Protein AF-A0A2V9IT90-F1 (afdb_monomer_lite)

Secondary structure (DSSP, 8-state):
---HHHHHHHHTTHHHHHHHHH--GGGGGGGTSTTHHHHHHHHHHHHHHHHTT--SEEHHHHHHHHHHHGGGTS-S---HHHHHHHHHHHHHTT-BPPPEEP-----SSSGGG--PEEE-B-HHHHHHHHHHHT-

Sequence (135 aa):
MISLSDAMSTDSFAGLHALVAVINSEKFRFLTAERYRAYAAILWKLLEHRRAHEIEVYYDDLMIEALHTVPAVEPGPYSPDAFRGDVKQLVDWGNLAPPRLEPRRIETLADRTLQKFLYRLDDETVAILEFLEGR

pLDDT: mean 85.77, std 16.17, range [44.53, 98.31]

Structure (mmCIF, N/CA/C/O backbone):
data_AF-A0A2V9IT90-F1
#
_entry.id   AF-A0A2V9IT90-F1
#
loop_
_atom_site.group_PDB
_atom_site.id
_atom_site.type_symbol
_atom_site.label_atom_id
_atom_site.label_alt_id
_atom_site.label_comp_id
_atom_site.label_asym_id
_atom_site.label_entity_id
_atom_site.label_seq_id
_atom_site.pdbx_PDB_ins_code
_atom_site.Cartn_x
_atom_site.Cartn_y
_atom_site.Cartn_z
_atom_site.occupancy
_atom_site.B_iso_or_equiv
_atom_site.auth_seq_id
_atom_site.auth_comp_id
_atom_site.auth_asym_id
_atom_site.auth_atom_id
_atom_site.pdbx_PDB_model_num
ATOM 1 N N . MET A 1 1 ? -35.375 30.826 26.634 1.00 44.53 1 MET A N 1
ATOM 2 C CA . MET A 1 1 ? -34.748 30.267 27.849 1.00 44.53 1 MET A CA 1
ATOM 3 C C . MET A 1 1 ? -34.217 28.899 27.445 1.00 44.53 1 MET A C 1
ATOM 5 O O . MET A 1 1 ? -35.011 27.982 27.309 1.00 44.53 1 MET A O 1
ATOM 9 N N . ILE A 1 2 ? -32.938 28.811 27.066 1.00 51.53 2 ILE A N 1
ATOM 10 C CA . ILE A 1 2 ? -32.310 27.543 26.658 1.00 51.53 2 ILE A CA 1
ATOM 11 C C . ILE A 1 2 ? -32.032 26.773 27.949 1.00 51.53 2 ILE A C 1
ATOM 13 O O . ILE A 1 2 ? -31.392 27.309 28.854 1.00 51.53 2 ILE A O 1
ATOM 17 N N . SER A 1 3 ? -32.601 25.575 28.070 1.00 55.34 3 SER A N 1
ATOM 18 C CA . SER A 1 3 ? -32.413 24.711 29.235 1.00 55.34 3 SER A CA 1
ATOM 19 C C . SER A 1 3 ? -30.938 24.317 29.335 1.00 55.34 3 SER A C 1
ATOM 21 O O . SER A 1 3 ? -30.347 23.896 28.345 1.00 55.34 3 SER A O 1
ATOM 23 N N . LEU A 1 4 ? -30.337 24.413 30.524 1.00 51.94 4 LEU A N 1
ATOM 24 C CA . LEU A 1 4 ? -28.953 23.979 30.779 1.00 51.94 4 LEU A CA 1
ATOM 25 C C . LEU A 1 4 ? -28.720 22.494 30.426 1.00 51.94 4 LEU A C 1
ATOM 27 O O . LEU A 1 4 ? -27.591 22.108 30.145 1.00 51.94 4 LEU A O 1
ATOM 31 N N . SER A 1 5 ? -29.782 21.680 30.359 1.00 53.22 5 SER A N 1
ATOM 32 C CA . SER A 1 5 ? -29.717 20.287 29.895 1.00 53.22 5 SER A CA 1
ATOM 33 C C . SER A 1 5 ? -29.478 20.142 28.386 1.00 53.22 5 SER A C 1
ATOM 35 O O . SER A 1 5 ? -28.915 19.139 27.967 1.00 53.22 5 SER A O 1
ATOM 37 N N . ASP A 1 6 ? -29.882 21.133 27.584 1.00 49.03 6 ASP A N 1
ATOM 38 C CA . ASP A 1 6 ? -29.696 21.161 26.123 1.00 49.03 6 ASP A CA 1
ATOM 39 C C . ASP A 1 6 ? -28.308 21.683 25.722 1.00 49.03 6 ASP A C 1
ATOM 41 O O . ASP A 1 6 ? -27.852 21.454 24.610 1.00 49.03 6 ASP A O 1
ATOM 45 N N . ALA A 1 7 ? -27.615 22.382 26.626 1.00 51.06 7 ALA A N 1
ATOM 46 C CA . ALA A 1 7 ? -26.233 22.81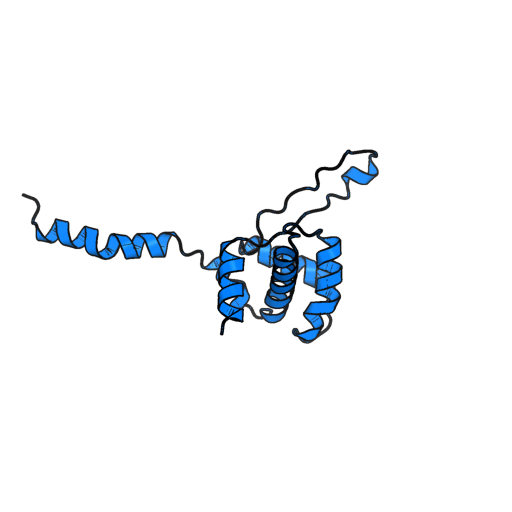6 26.420 1.00 51.06 7 ALA A CA 1
ATOM 47 C C . ALA A 1 7 ? -25.210 21.730 26.813 1.00 51.06 7 ALA A C 1
ATOM 49 O O . ALA A 1 7 ? -24.115 21.695 26.262 1.00 51.06 7 ALA A O 1
ATOM 50 N N . MET A 1 8 ? -25.564 20.827 27.739 1.00 49.56 8 MET A N 1
ATOM 51 C CA . MET A 1 8 ? -24.696 19.722 28.179 1.00 49.56 8 MET A CA 1
ATOM 52 C C . MET A 1 8 ? -24.748 18.482 27.272 1.00 49.56 8 MET A C 1
ATOM 54 O O . MET A 1 8 ? -23.851 17.644 27.331 1.00 49.56 8 MET A O 1
ATOM 58 N N . SER A 1 9 ? -25.776 18.347 26.434 1.00 53.03 9 SER A N 1
ATOM 59 C CA . SER A 1 9 ? -25.937 17.221 25.503 1.00 53.03 9 SER A CA 1
ATOM 60 C C . SER A 1 9 ? -25.114 17.389 24.220 1.00 53.03 9 SER A C 1
ATOM 62 O O . SER A 1 9 ? -24.617 16.403 23.679 1.00 53.03 9 SER A O 1
ATOM 64 N N . THR A 1 10 ? -24.913 18.626 23.761 1.00 54.25 10 THR A N 1
ATOM 65 C CA . THR A 1 10 ? -24.201 18.932 22.508 1.00 54.25 10 THR A CA 1
ATOM 66 C C . THR A 1 10 ? -22.683 18.757 22.623 1.00 54.25 10 THR A C 1
ATOM 68 O O . THR A 1 10 ? -22.033 18.400 21.645 1.00 54.25 10 THR A O 1
ATOM 71 N N . ASP A 1 11 ? -22.119 18.951 23.819 1.00 62.09 11 ASP A N 1
ATOM 72 C CA . ASP A 1 11 ? -20.677 18.814 24.081 1.00 62.09 11 ASP A CA 1
ATOM 73 C C . ASP A 1 11 ? -20.270 17.350 24.357 1.00 62.09 11 ASP A C 1
ATOM 75 O O . ASP A 1 11 ? -19.166 16.913 24.034 1.00 62.09 11 ASP A O 1
ATOM 79 N N . SER A 1 12 ? -21.204 16.534 24.866 1.00 71.38 12 SER A N 1
ATOM 80 C CA . SER A 1 12 ? -20.944 15.146 25.286 1.00 71.38 12 SER A CA 1
ATOM 81 C C . SER A 1 12 ? -20.515 14.206 24.150 1.00 71.38 12 SER A C 1
ATOM 83 O O . SER A 1 12 ? -19.949 13.148 24.424 1.00 71.38 12 SER A O 1
ATOM 85 N N . PHE A 1 13 ? -20.777 14.563 22.890 1.00 84.56 13 PHE A N 1
ATOM 86 C CA . PHE A 1 13 ? -20.414 13.756 21.720 1.00 84.56 13 PHE A CA 1
ATOM 87 C C . PHE A 1 13 ? -19.526 14.494 20.719 1.00 84.56 13 PHE A C 1
ATOM 89 O O . PHE A 1 13 ? -19.180 13.917 19.689 1.00 84.56 13 PHE A O 1
ATOM 96 N N . ALA A 1 14 ? -19.104 15.729 21.007 1.00 86.12 14 ALA A N 1
ATOM 97 C CA . ALA A 1 14 ? -18.254 16.497 20.098 1.00 86.12 14 ALA A CA 1
ATOM 98 C C . ALA A 1 14 ? -16.954 15.739 19.763 1.00 86.12 14 ALA A C 1
ATOM 100 O O . ALA A 1 14 ? -16.584 15.625 18.595 1.00 86.12 14 ALA A O 1
ATOM 101 N N . GLY A 1 15 ? -16.322 15.121 20.769 1.00 88.56 15 GLY A N 1
ATOM 102 C CA . GLY A 1 15 ? -15.137 14.278 20.576 1.00 88.56 15 GLY A CA 1
ATOM 103 C C . GLY A 1 15 ? -15.404 13.010 19.755 1.00 88.56 15 GLY A C 1
ATOM 104 O O . GLY A 1 15 ? -14.581 12.635 18.923 1.00 88.56 15 GLY A O 1
ATOM 105 N N . LEU A 1 16 ? -16.571 12.378 19.925 1.00 89.69 16 LEU A N 1
ATOM 106 C CA . LEU A 1 16 ? -16.969 11.212 19.130 1.00 89.69 16 LEU A CA 1
ATOM 107 C C . LEU A 1 16 ? -17.210 11.596 17.666 1.00 89.69 16 LEU A C 1
ATOM 109 O O . LEU A 1 16 ? -16.735 10.908 16.769 1.00 89.69 16 LEU A O 1
ATOM 113 N N . HIS A 1 17 ? -17.914 12.700 17.413 1.00 91.69 17 HIS A N 1
ATOM 114 C CA . HIS A 1 17 ? -18.141 13.194 16.058 1.00 91.69 17 HIS A CA 1
ATOM 115 C C . HIS A 1 17 ? -16.835 13.593 15.373 1.00 91.69 17 HIS A C 1
ATOM 117 O O . HIS A 1 17 ? -16.646 13.255 14.207 1.00 91.69 17 HIS A O 1
ATOM 123 N N . ALA A 1 18 ? -15.920 14.245 16.098 1.00 90.62 18 ALA A N 1
ATOM 124 C CA . ALA A 1 18 ? -14.593 14.567 15.588 1.00 90.62 18 ALA A CA 1
ATOM 125 C C . ALA A 1 18 ? -13.809 13.299 15.219 1.00 90.62 18 ALA A C 1
ATOM 127 O O . ALA A 1 18 ? -13.245 13.235 14.132 1.00 90.62 18 ALA A O 1
ATOM 128 N N . LEU A 1 19 ? -13.835 12.270 16.075 1.00 90.38 19 LEU A N 1
ATOM 129 C CA . LEU A 1 19 ? -13.214 10.978 15.785 1.00 90.38 19 LEU A CA 1
ATOM 130 C C . LEU A 1 19 ? -13.823 10.327 14.536 1.00 90.38 19 LEU A C 1
ATOM 132 O O . LEU A 1 19 ? -13.098 9.960 13.619 1.00 90.38 19 LEU A O 1
ATOM 136 N N . VAL A 1 20 ? -15.150 10.201 14.476 1.00 92.06 20 VAL A N 1
ATOM 137 C CA . VAL A 1 20 ? -15.837 9.574 13.336 1.00 92.06 20 VAL A CA 1
ATOM 138 C C . VAL A 1 20 ? -15.563 10.331 12.035 1.00 92.0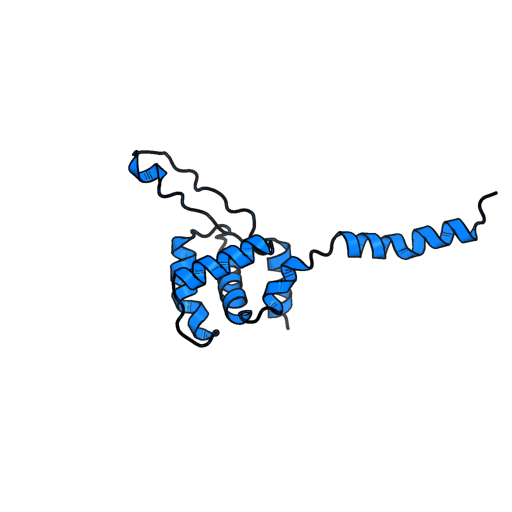6 20 VAL A C 1
ATOM 140 O O . VAL A 1 20 ? -15.388 9.699 10.999 1.00 92.06 20 VAL A O 1
ATOM 143 N N . ALA A 1 21 ? -15.470 11.662 12.082 1.00 90.06 21 ALA A N 1
ATOM 144 C CA . ALA A 1 21 ? -15.198 12.488 10.909 1.00 90.06 21 ALA A CA 1
ATOM 145 C C . ALA A 1 21 ? -13.787 12.294 10.324 1.00 90.06 21 ALA A C 1
ATOM 147 O O . ALA A 1 21 ? -13.602 12.543 9.134 1.00 90.06 21 ALA A O 1
ATOM 148 N N . VAL A 1 22 ? -12.806 11.863 11.128 1.00 89.50 22 VAL A N 1
ATOM 149 C CA . VAL A 1 22 ? -11.423 11.640 10.664 1.00 89.50 22 VAL A CA 1
ATOM 150 C C . VAL A 1 22 ? -11.117 10.181 10.321 1.00 89.50 22 VAL A C 1
ATOM 152 O O . VAL A 1 22 ? -10.079 9.910 9.725 1.00 89.50 22 VAL A O 1
ATOM 155 N N . ILE A 1 23 ? -11.989 9.226 10.668 1.00 89.31 23 ILE A N 1
ATOM 156 C CA . ILE A 1 23 ? -11.769 7.814 10.327 1.00 89.31 23 ILE A CA 1
ATOM 157 C C . ILE A 1 23 ? -11.915 7.625 8.817 1.00 89.31 23 ILE A C 1
ATOM 159 O O . ILE A 1 23 ? -13.017 7.646 8.268 1.00 89.31 23 ILE A O 1
ATOM 163 N N . ASN A 1 24 ? -10.798 7.340 8.153 1.00 89.81 24 ASN A N 1
ATOM 164 C CA . ASN A 1 24 ? -10.801 6.866 6.780 1.00 89.81 24 ASN A CA 1
ATOM 165 C C . ASN A 1 24 ? -10.828 5.330 6.753 1.00 89.81 24 ASN A C 1
ATOM 167 O O . ASN A 1 24 ? -9.789 4.670 6.778 1.00 89.81 24 ASN A O 1
ATOM 171 N N . SER A 1 25 ? -12.031 4.751 6.699 1.00 91.56 25 SER A N 1
ATOM 172 C CA . SER A 1 25 ? -12.214 3.293 6.678 1.00 91.56 25 SER A CA 1
ATOM 173 C C . SER A 1 25 ? -11.592 2.614 5.455 1.00 91.56 25 SER A C 1
ATOM 175 O O . SER A 1 25 ? -11.257 1.433 5.526 1.00 91.56 25 SER A O 1
ATOM 177 N N . GLU A 1 26 ? -11.423 3.336 4.342 1.00 94.06 26 GLU A N 1
ATOM 178 C CA . GLU A 1 26 ? -10.836 2.783 3.117 1.00 94.06 26 GLU A CA 1
ATOM 179 C C . GLU A 1 26 ? -9.398 2.319 3.349 1.00 94.06 26 GLU A C 1
ATOM 181 O O . GLU A 1 26 ? -9.035 1.228 2.914 1.00 94.06 26 GLU A O 1
ATOM 186 N N . LYS A 1 27 ? -8.620 3.059 4.150 1.00 92.81 27 LYS A N 1
ATOM 187 C CA . LYS A 1 27 ? -7.224 2.719 4.463 1.00 92.81 27 LYS A CA 1
ATOM 188 C C . LYS A 1 27 ? -7.062 1.416 5.239 1.00 92.81 27 LYS A C 1
ATOM 190 O O . LYS A 1 27 ? -5.966 0.867 5.257 1.00 92.81 27 LYS A O 1
ATOM 195 N N . PHE A 1 28 ? -8.125 0.898 5.853 1.00 95.06 28 PHE A N 1
ATOM 196 C CA . PHE A 1 28 ? -8.109 -0.390 6.549 1.00 95.06 28 PHE A CA 1
ATOM 197 C C . PHE A 1 28 ? -8.517 -1.562 5.647 1.00 95.06 28 PHE A C 1
ATOM 199 O O . PHE A 1 28 ? -8.369 -2.714 6.050 1.00 95.06 28 PHE A O 1
ATOM 206 N N . ARG A 1 29 ? -9.009 -1.311 4.424 1.00 96.75 29 ARG A N 1
ATOM 207 C CA . ARG A 1 29 ? -9.515 -2.368 3.530 1.00 96.75 29 ARG A CA 1
ATOM 208 C C . ARG A 1 29 ? -8.455 -3.382 3.125 1.00 96.75 29 ARG A C 1
ATOM 210 O O . ARG A 1 29 ? -8.785 -4.554 2.956 1.00 96.75 29 ARG A O 1
ATOM 217 N N . PHE A 1 30 ? -7.187 -2.981 3.034 1.00 96.94 30 PHE A N 1
ATOM 218 C CA . PHE A 1 30 ? -6.113 -3.922 2.712 1.00 96.94 30 PHE A CA 1
ATOM 219 C C . PHE A 1 30 ? -5.981 -5.052 3.745 1.00 96.94 30 PHE A C 1
ATOM 221 O O . PHE A 1 30 ? -5.511 -6.125 3.390 1.00 96.94 30 PHE A O 1
ATOM 228 N N . LEU A 1 31 ? -6.424 -4.839 4.993 1.00 95.62 31 LEU A N 1
ATOM 229 C CA . LEU A 1 31 ? -6.385 -5.842 6.062 1.00 95.62 31 LEU A CA 1
ATOM 230 C C . LEU A 1 31 ? -7.470 -6.914 5.926 1.00 95.62 31 LEU A C 1
ATOM 232 O O . LEU A 1 31 ? -7.328 -7.997 6.489 1.00 95.62 31 LEU A O 1
ATOM 236 N N . THR A 1 32 ? -8.567 -6.611 5.231 1.00 95.38 32 THR A N 1
ATOM 237 C CA . THR A 1 32 ? -9.754 -7.478 5.157 1.00 95.38 32 THR A CA 1
ATOM 238 C C . THR A 1 32 ? -10.025 -8.017 3.758 1.00 95.38 32 THR A C 1
ATOM 240 O O . THR A 1 32 ? -10.854 -8.912 3.599 1.00 95.38 32 THR A O 1
ATOM 243 N N . ALA A 1 33 ? -9.341 -7.493 2.742 1.00 96.62 33 ALA A N 1
ATOM 244 C CA . ALA A 1 33 ? -9.458 -7.962 1.373 1.00 96.62 33 ALA A CA 1
ATOM 245 C C . ALA A 1 33 ? -8.943 -9.403 1.207 1.00 96.62 33 ALA A C 1
ATOM 247 O O . ALA A 1 33 ? -8.033 -9.840 1.906 1.00 96.62 33 ALA A O 1
ATOM 248 N N . GLU A 1 34 ? -9.469 -10.136 0.222 1.00 95.00 34 GLU A N 1
ATOM 249 C CA . GLU A 1 34 ? -9.059 -11.528 -0.036 1.00 95.00 34 GLU A CA 1
ATOM 250 C C . GLU A 1 34 ? -7.542 -11.663 -0.247 1.00 95.00 34 GLU A C 1
ATOM 252 O O . GLU A 1 34 ? -6.914 -12.582 0.275 1.00 95.00 34 GLU A O 1
ATOM 257 N N . ARG A 1 35 ? -6.949 -10.686 -0.943 1.00 95.56 35 ARG A N 1
ATOM 258 C CA . ARG A 1 35 ? -5.516 -10.603 -1.262 1.00 95.56 35 ARG A CA 1
ATOM 259 C C . ARG A 1 35 ? -4.693 -9.856 -0.201 1.00 95.56 35 ARG A C 1
ATOM 261 O O . ARG A 1 35 ? -3.656 -9.277 -0.523 1.00 95.56 35 ARG A O 1
ATOM 268 N N . TYR A 1 36 ? -5.136 -9.825 1.062 1.00 97.44 36 TYR A N 1
ATOM 269 C CA . TYR A 1 36 ? -4.491 -9.030 2.120 1.00 97.44 36 TYR A CA 1
ATOM 270 C C . TYR A 1 36 ? -2.985 -9.289 2.270 1.00 97.44 36 TYR A C 1
ATOM 272 O O . TYR A 1 36 ? -2.242 -8.364 2.593 1.00 97.44 36 TYR A O 1
ATOM 280 N N . ARG A 1 37 ? -2.505 -10.517 2.010 1.00 97.81 37 ARG A N 1
ATOM 281 C CA . ARG A 1 37 ? -1.074 -10.847 2.130 1.00 97.81 37 ARG A CA 1
ATOM 282 C C . ARG A 1 37 ? -0.247 -10.185 1.032 1.00 97.81 37 ARG A C 1
ATOM 284 O O . ARG A 1 37 ? 0.835 -9.682 1.323 1.00 97.81 37 ARG A O 1
ATOM 291 N N . ALA A 1 38 ? -0.768 -10.123 -0.195 1.00 98.12 38 ALA A N 1
ATOM 292 C CA . ALA A 1 38 ? -0.122 -9.408 -1.294 1.00 98.12 38 ALA A CA 1
ATOM 293 C C . ALA A 1 38 ? -0.027 -7.905 -0.998 1.00 98.12 38 ALA A C 1
ATOM 295 O O . ALA A 1 38 ? 1.048 -7.316 -1.118 1.00 98.12 38 ALA A O 1
ATOM 296 N N . TYR A 1 39 ? -1.122 -7.305 -0.524 1.00 98.31 39 TYR A N 1
ATOM 297 C CA . TYR A 1 39 ? -1.131 -5.898 -0.125 1.00 98.31 39 TYR A CA 1
ATOM 298 C C . TYR A 1 39 ? -0.147 -5.615 1.011 1.00 98.31 39 TYR A C 1
ATOM 300 O O . TYR A 1 39 ? 0.657 -4.692 0.906 1.00 98.31 39 TYR A O 1
ATOM 308 N N . ALA A 1 40 ? -0.163 -6.433 2.066 1.00 97.69 40 ALA A N 1
ATOM 309 C CA . ALA A 1 40 ? 0.753 -6.291 3.191 1.00 97.69 40 ALA A CA 1
ATOM 310 C C . ALA A 1 40 ? 2.223 -6.396 2.753 1.00 97.69 40 ALA A C 1
ATOM 312 O O . ALA A 1 40 ? 3.037 -5.599 3.205 1.00 97.69 40 ALA A O 1
ATOM 313 N N . ALA A 1 41 ? 2.561 -7.310 1.837 1.00 98.00 41 ALA A N 1
ATOM 314 C CA . ALA A 1 41 ? 3.922 -7.449 1.318 1.00 98.00 41 ALA A CA 1
ATOM 315 C C . ALA A 1 41 ? 4.398 -6.215 0.529 1.00 98.00 41 ALA A C 1
ATOM 317 O O . ALA A 1 41 ? 5.531 -5.773 0.718 1.00 98.00 41 ALA A O 1
ATOM 318 N N . ILE A 1 42 ? 3.544 -5.627 -0.318 1.00 98.06 42 ILE A N 1
ATOM 319 C CA . ILE A 1 42 ? 3.874 -4.387 -1.048 1.00 98.06 42 ILE A CA 1
ATOM 320 C C . ILE A 1 42 ? 4.068 -3.223 -0.070 1.00 98.06 42 ILE A C 1
ATOM 322 O O . ILE A 1 42 ? 5.045 -2.480 -0.159 1.00 98.06 42 ILE A O 1
ATOM 326 N N . LEU A 1 43 ? 3.136 -3.062 0.872 1.00 98.06 43 LEU A N 1
ATOM 327 C CA . LEU A 1 43 ? 3.189 -1.990 1.862 1.00 98.06 43 LEU A CA 1
ATOM 328 C C . LEU A 1 43 ? 4.411 -2.126 2.779 1.00 98.06 43 LEU A C 1
ATOM 330 O O . LEU A 1 43 ? 5.044 -1.125 3.107 1.00 98.06 43 LEU A O 1
ATOM 334 N N . TRP A 1 44 ? 4.781 -3.356 3.135 1.00 97.31 44 TRP A N 1
ATOM 335 C CA . TRP A 1 44 ? 5.989 -3.647 3.897 1.00 97.31 44 TRP A CA 1
ATOM 336 C C . TRP A 1 44 ? 7.258 -3.228 3.146 1.00 97.31 44 TRP A C 1
ATOM 338 O O . TRP A 1 44 ? 8.117 -2.585 3.743 1.00 97.31 44 TRP A O 1
ATOM 348 N N . LYS A 1 45 ? 7.349 -3.469 1.831 1.00 97.25 45 LYS A N 1
ATOM 349 C CA . LYS A 1 45 ? 8.494 -3.003 1.030 1.00 97.25 45 LYS A CA 1
ATOM 350 C C . LYS A 1 45 ? 8.649 -1.488 1.047 1.00 97.25 45 LYS A C 1
ATOM 352 O O . LYS A 1 45 ? 9.729 -0.968 1.315 1.00 97.25 45 LYS A O 1
ATOM 357 N N . LEU A 1 46 ? 7.552 -0.760 0.862 1.00 96.94 46 LEU A N 1
ATOM 358 C CA . LEU A 1 46 ? 7.587 0.700 0.957 1.00 96.94 46 LEU A CA 1
ATOM 359 C C . LEU A 1 46 ? 7.938 1.195 2.373 1.00 96.94 46 LEU A C 1
ATOM 361 O O . LEU A 1 46 ? 8.545 2.256 2.522 1.00 96.94 46 LEU A O 1
ATOM 365 N N . LEU A 1 47 ? 7.576 0.441 3.415 1.00 96.81 47 LEU A N 1
ATOM 366 C CA . LEU A 1 47 ? 7.960 0.748 4.792 1.00 96.81 47 LEU A CA 1
ATOM 367 C C . LEU A 1 47 ? 9.464 0.534 5.019 1.00 96.81 47 LEU A C 1
ATOM 369 O O . LEU A 1 47 ? 10.096 1.366 5.672 1.00 96.81 47 LEU A O 1
ATOM 373 N N . GLU A 1 48 ? 10.050 -0.529 4.458 1.00 96.19 48 GLU A N 1
ATOM 374 C CA . GLU A 1 48 ? 11.501 -0.761 4.474 1.00 96.19 48 GLU A CA 1
ATOM 375 C C . GLU A 1 48 ? 12.262 0.393 3.807 1.00 96.19 48 GLU A C 1
ATOM 377 O O . GLU A 1 48 ? 13.182 0.942 4.416 1.00 96.19 48 GLU A O 1
ATOM 382 N N . HIS A 1 49 ? 11.836 0.836 2.620 1.00 96.19 49 HIS A N 1
ATOM 383 C CA . HIS A 1 49 ? 12.441 1.994 1.951 1.00 96.19 49 HIS A CA 1
ATOM 384 C C . HIS A 1 49 ? 12.336 3.270 2.791 1.00 96.19 49 HIS A C 1
ATOM 386 O O . HIS A 1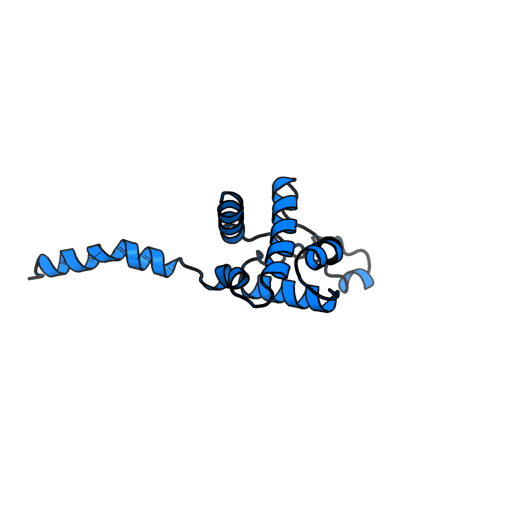 49 ? 13.338 3.957 3.010 1.00 96.19 49 HIS A O 1
ATOM 392 N N . ARG A 1 50 ? 11.159 3.556 3.371 1.00 94.56 50 ARG A N 1
ATOM 393 C CA . ARG A 1 50 ? 10.979 4.714 4.265 1.00 94.56 50 ARG A CA 1
ATOM 394 C C . ARG A 1 50 ? 11.969 4.683 5.43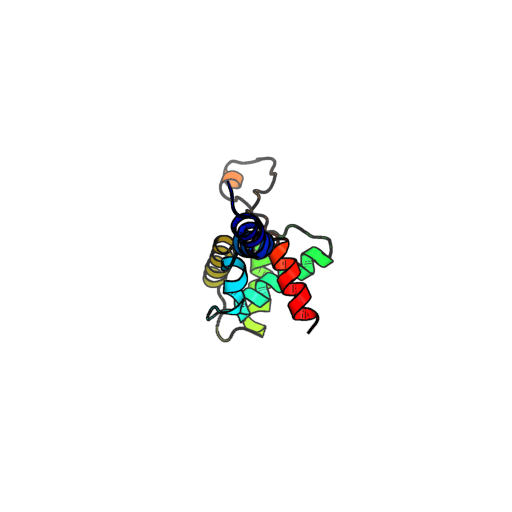6 1.00 94.56 50 ARG A C 1
ATOM 396 O O . ARG A 1 50 ? 12.505 5.730 5.803 1.00 94.56 50 ARG A O 1
ATOM 403 N N . ARG A 1 51 ? 12.236 3.501 6.006 1.00 93.94 51 ARG A N 1
ATOM 404 C CA . ARG A 1 51 ? 13.222 3.292 7.086 1.00 93.94 51 ARG A CA 1
ATOM 405 C C . ARG A 1 51 ? 14.663 3.459 6.615 1.00 93.94 51 ARG A C 1
ATOM 407 O O . ARG A 1 51 ? 15.484 3.962 7.374 1.00 93.94 51 ARG A O 1
ATOM 414 N N . ALA A 1 52 ? 14.948 3.105 5.367 1.00 94.06 52 ALA A N 1
ATOM 415 C CA . ALA A 1 52 ? 16.228 3.343 4.706 1.00 94.06 52 ALA A CA 1
ATOM 416 C C . ALA A 1 52 ? 16.420 4.803 4.235 1.00 94.06 52 ALA A C 1
ATOM 418 O O . ALA A 1 52 ? 17.398 5.103 3.557 1.00 94.06 52 ALA A O 1
ATOM 419 N N . HIS A 1 53 ? 15.517 5.721 4.610 1.00 89.25 53 HIS A N 1
ATOM 420 C CA . HIS A 1 53 ? 15.473 7.121 4.166 1.00 89.25 53 HIS A CA 1
ATOM 421 C C . HIS A 1 53 ? 15.187 7.319 2.666 1.00 89.25 53 HIS A C 1
ATOM 423 O O . HIS A 1 53 ? 15.322 8.428 2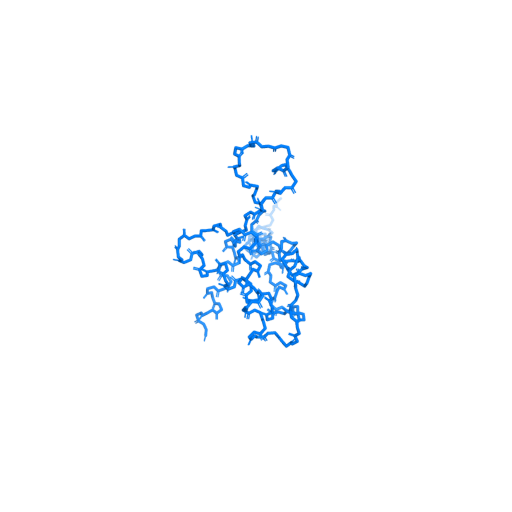.146 1.00 89.25 53 HIS A O 1
ATOM 429 N N . GLU A 1 54 ? 14.695 6.284 1.992 1.00 87.38 54 GLU A N 1
ATOM 430 C CA . GLU A 1 54 ? 14.187 6.331 0.624 1.00 87.38 54 GLU A CA 1
ATOM 431 C C . GLU A 1 54 ? 12.662 6.462 0.670 1.00 87.38 54 GLU A C 1
ATOM 433 O O . GLU A 1 54 ? 11.916 5.493 0.700 1.00 87.38 54 GLU A O 1
ATOM 438 N N . ILE A 1 55 ? 12.162 7.693 0.760 1.00 84.56 55 ILE A N 1
ATOM 439 C CA . ILE A 1 55 ? 10.720 7.914 0.969 1.00 84.56 55 ILE A CA 1
ATOM 440 C C . ILE A 1 55 ? 9.911 7.592 -0.294 1.00 84.56 55 ILE A C 1
ATOM 442 O O . ILE A 1 55 ? 8.772 7.144 -0.192 1.00 84.56 55 ILE A O 1
ATOM 446 N N . GLU A 1 56 ? 10.479 7.854 -1.469 1.00 90.00 56 GLU A N 1
ATOM 447 C CA . GLU A 1 56 ? 9.830 7.709 -2.769 1.00 90.00 56 GLU A CA 1
ATOM 448 C C . GLU A 1 56 ? 10.524 6.602 -3.569 1.00 90.00 56 GLU A C 1
ATOM 450 O O . GLU A 1 56 ? 11.727 6.675 -3.809 1.00 90.00 56 GLU A O 1
ATOM 455 N N . VAL A 1 57 ? 9.757 5.598 -3.993 1.00 91.25 57 VAL A N 1
ATOM 456 C CA . VAL A 1 57 ? 10.244 4.413 -4.715 1.00 91.25 57 VAL A CA 1
ATOM 457 C C . VAL A 1 57 ? 9.704 4.432 -6.139 1.00 91.25 57 VAL A C 1
ATOM 459 O O . VAL A 1 57 ? 8.525 4.727 -6.364 1.00 91.25 57 VAL A O 1
ATOM 462 N N . TYR A 1 58 ? 10.550 4.125 -7.121 1.00 90.62 58 TYR A N 1
ATOM 463 C CA . TYR A 1 58 ? 10.117 4.030 -8.513 1.00 90.62 58 TYR A CA 1
ATOM 464 C C . TYR A 1 58 ? 9.176 2.844 -8.716 1.00 90.62 58 TYR A C 1
ATOM 466 O O . TYR A 1 58 ? 9.379 1.771 -8.155 1.00 90.62 58 TYR A O 1
ATOM 474 N N . TYR A 1 59 ? 8.169 3.020 -9.575 1.00 90.19 59 TYR A N 1
ATOM 475 C CA . TYR A 1 59 ? 7.235 1.949 -9.933 1.00 90.19 59 TYR A CA 1
ATOM 476 C C . TYR A 1 59 ? 7.939 0.663 -10.390 1.00 90.19 59 TYR A C 1
ATOM 478 O O . TYR A 1 59 ? 7.559 -0.420 -9.955 1.00 90.19 59 TYR A O 1
ATOM 486 N N . ASP A 1 60 ? 8.950 0.780 -11.256 1.00 90.44 60 ASP A N 1
ATOM 487 C CA . ASP A 1 60 ? 9.652 -0.381 -11.815 1.00 90.44 60 ASP A CA 1
ATOM 488 C C . ASP A 1 60 ? 10.441 -1.135 -10.737 1.00 90.44 60 ASP A C 1
ATOM 490 O O . ASP A 1 60 ? 10.407 -2.365 -10.701 1.00 90.44 60 ASP A O 1
ATOM 494 N N . ASP A 1 61 ? 11.083 -0.405 -9.822 1.00 93.00 61 ASP A N 1
ATOM 495 C CA . ASP A 1 61 ? 11.831 -0.986 -8.705 1.00 93.00 61 ASP A CA 1
ATOM 496 C C . ASP A 1 61 ? 10.871 -1.681 -7.731 1.00 93.00 61 ASP A C 1
ATOM 498 O O . ASP A 1 61 ? 11.030 -2.866 -7.434 1.00 93.00 61 ASP A O 1
ATOM 502 N N . LEU A 1 62 ? 9.785 -0.997 -7.348 1.00 94.75 62 LEU A N 1
ATOM 503 C CA . LEU A 1 62 ? 8.737 -1.570 -6.504 1.00 94.75 62 LEU A CA 1
ATOM 504 C C . LEU A 1 62 ? 8.111 -2.819 -7.142 1.00 94.75 62 LEU A C 1
ATOM 506 O O . LEU A 1 62 ? 7.806 -3.784 -6.445 1.00 94.75 62 LEU A O 1
ATOM 510 N N . MET A 1 63 ? 7.925 -2.825 -8.465 1.00 95.56 63 MET A N 1
ATOM 511 C CA . MET A 1 63 ? 7.422 -3.986 -9.198 1.00 95.56 63 MET A CA 1
ATOM 512 C C . MET A 1 63 ? 8.391 -5.161 -9.096 1.00 95.56 63 MET A C 1
ATOM 514 O O . MET A 1 63 ? 7.964 -6.268 -8.772 1.00 95.56 63 MET A O 1
ATOM 518 N N . ILE A 1 64 ? 9.682 -4.939 -9.356 1.00 96.12 64 ILE A N 1
ATOM 519 C CA . ILE A 1 64 ? 10.712 -5.982 -9.264 1.00 96.12 64 ILE A CA 1
ATOM 520 C C . ILE A 1 64 ? 10.737 -6.573 -7.852 1.00 96.12 64 ILE A C 1
ATOM 522 O O . ILE A 1 64 ? 10.756 -7.793 -7.689 1.00 96.12 64 ILE A O 1
ATOM 526 N N . GLU A 1 65 ? 10.691 -5.737 -6.822 1.00 97.25 65 GLU A N 1
ATOM 527 C CA . GLU A 1 65 ? 10.684 -6.192 -5.434 1.00 97.25 65 GLU A CA 1
ATOM 528 C C . GLU A 1 65 ? 9.406 -6.941 -5.058 1.00 97.25 65 GLU A C 1
ATOM 530 O O . GLU A 1 65 ? 9.467 -7.994 -4.414 1.00 97.25 65 GLU A O 1
ATOM 535 N N . ALA A 1 66 ? 8.243 -6.447 -5.485 1.00 97.31 66 ALA A N 1
ATOM 536 C CA . ALA A 1 66 ? 6.961 -7.087 -5.221 1.00 97.31 66 ALA A CA 1
ATOM 537 C C . ALA A 1 66 ? 6.856 -8.453 -5.912 1.00 97.31 66 ALA A C 1
ATOM 539 O O . ALA A 1 66 ? 6.357 -9.399 -5.303 1.00 97.31 66 ALA A O 1
ATOM 540 N N . LEU A 1 67 ? 7.374 -8.589 -7.138 1.00 97.44 67 LEU A N 1
ATOM 541 C CA . LEU A 1 67 ? 7.429 -9.866 -7.859 1.00 97.44 67 LEU A CA 1
ATOM 542 C C . LEU A 1 67 ? 8.257 -10.927 -7.124 1.00 97.44 67 LEU A C 1
ATOM 544 O O . LEU A 1 67 ? 7.948 -12.111 -7.231 1.00 97.44 67 LEU A O 1
ATOM 548 N N . HIS A 1 68 ? 9.258 -10.519 -6.342 1.00 96.38 68 HIS A N 1
ATOM 549 C CA . HIS A 1 68 ? 10.024 -11.429 -5.489 1.00 96.38 68 HIS A CA 1
ATOM 550 C C . HIS A 1 68 ? 9.377 -11.661 -4.116 1.00 96.38 68 HIS A C 1
ATOM 552 O O . HIS A 1 68 ? 9.462 -12.762 -3.576 1.00 96.38 68 HIS A O 1
ATOM 558 N N . THR A 1 69 ? 8.734 -10.643 -3.541 1.00 97.19 69 THR A N 1
ATOM 559 C CA . THR A 1 69 ? 8.296 -10.658 -2.134 1.00 97.19 69 THR A CA 1
ATOM 560 C C . THR A 1 69 ? 6.890 -11.221 -1.955 1.00 97.19 69 THR A C 1
ATOM 562 O O . THR A 1 69 ? 6.653 -12.005 -1.040 1.00 97.19 69 THR A O 1
ATOM 565 N N . VAL A 1 70 ? 5.945 -10.861 -2.828 1.00 98.19 70 VAL A N 1
ATOM 566 C CA . VAL A 1 70 ? 4.543 -11.296 -2.713 1.00 98.19 70 VAL A CA 1
ATOM 567 C C . VAL A 1 70 ? 4.403 -12.825 -2.754 1.00 98.19 70 VAL A C 1
ATOM 569 O O . VAL A 1 70 ? 3.709 -13.351 -1.883 1.00 98.19 70 VAL A O 1
ATOM 572 N N . PRO A 1 71 ? 5.093 -13.575 -3.643 1.00 97.81 71 PRO A N 1
ATOM 573 C CA . PRO A 1 71 ? 5.010 -15.040 -3.656 1.00 97.81 71 PRO A CA 1
ATOM 574 C C . PRO A 1 71 ? 5.476 -15.732 -2.367 1.00 97.81 71 PRO A C 1
ATOM 576 O O . PRO A 1 71 ? 5.158 -16.900 -2.157 1.00 97.81 71 PRO A O 1
ATOM 579 N N . ALA A 1 72 ? 6.232 -15.045 -1.501 1.00 97.19 72 ALA A N 1
ATOM 580 C CA . ALA A 1 72 ? 6.659 -15.606 -0.221 1.00 97.19 72 ALA A CA 1
ATOM 581 C C . ALA A 1 72 ? 5.501 -15.734 0.785 1.00 97.19 72 ALA A C 1
ATOM 583 O O . ALA A 1 72 ? 5.599 -16.511 1.734 1.00 97.19 72 ALA A O 1
ATOM 584 N N . VAL A 1 73 ? 4.414 -14.977 0.592 1.00 96.81 73 VAL A N 1
ATOM 585 C CA . VAL A 1 73 ? 3.283 -14.917 1.531 1.00 96.81 73 VAL A CA 1
ATOM 586 C C . VAL A 1 73 ? 1.925 -15.141 0.871 1.00 96.81 73 VAL A C 1
ATOM 588 O O . VAL A 1 73 ? 1.019 -15.648 1.526 1.00 96.81 73 VAL A O 1
ATOM 591 N N . GLU A 1 74 ? 1.765 -14.797 -0.405 1.00 96.94 74 GLU A N 1
ATOM 592 C CA . GLU A 1 74 ? 0.528 -14.976 -1.161 1.00 96.94 74 GLU A CA 1
ATOM 593 C C . GLU A 1 74 ? 0.633 -16.227 -2.053 1.00 96.94 74 GLU A C 1
ATOM 595 O O . GLU A 1 74 ? 1.519 -16.297 -2.907 1.00 96.94 74 GLU A O 1
ATOM 600 N N . PRO A 1 75 ? -0.256 -17.223 -1.890 1.00 92.69 75 PRO A N 1
ATOM 601 C CA . PRO A 1 75 ? -0.238 -18.424 -2.715 1.00 92.69 75 PRO A CA 1
ATOM 602 C C . PRO A 1 75 ? -0.509 -18.142 -4.199 1.00 92.69 75 PRO A C 1
ATOM 604 O O . PRO A 1 75 ? -1.431 -17.410 -4.552 1.00 92.69 75 PRO A O 1
ATOM 607 N N . GLY A 1 76 ? 0.222 -18.839 -5.070 1.00 92.06 76 GLY A N 1
ATOM 608 C CA . GLY A 1 76 ? 0.011 -18.813 -6.519 1.00 92.06 76 GLY A CA 1
ATOM 609 C C . GLY A 1 76 ? 1.014 -17.938 -7.280 1.00 92.06 76 GLY A C 1
ATOM 610 O O . GLY A 1 76 ? 1.881 -17.301 -6.683 1.00 92.06 76 GLY A O 1
ATOM 611 N N . PRO A 1 77 ? 0.953 -17.948 -8.623 1.00 91.31 77 PRO A N 1
ATOM 612 C CA . PRO A 1 77 ? 1.831 -17.125 -9.441 1.00 91.31 77 PRO A CA 1
ATOM 613 C C . PRO A 1 77 ? 1.482 -15.644 -9.272 1.00 91.31 77 PRO A C 1
ATOM 615 O O . PRO A 1 77 ? 0.309 -15.268 -9.280 1.00 91.31 77 PRO A O 1
ATOM 618 N N . TYR A 1 78 ? 2.507 -14.800 -9.192 1.00 96.88 78 TYR A N 1
ATOM 619 C CA . TYR A 1 78 ? 2.345 -13.354 -9.128 1.00 96.88 78 TYR A CA 1
ATOM 620 C C . TYR A 1 78 ? 2.942 -12.702 -10.372 1.00 96.88 78 TYR A C 1
ATOM 622 O O . TYR A 1 78 ? 4.104 -12.922 -10.709 1.00 96.88 78 TYR A O 1
ATOM 630 N N . SER A 1 79 ? 2.113 -11.956 -11.101 1.00 96.69 79 SER A N 1
ATOM 631 C CA . SER A 1 79 ? 2.444 -11.395 -12.411 1.00 96.69 79 SER A CA 1
ATOM 632 C C . SER A 1 79 ? 2.538 -9.8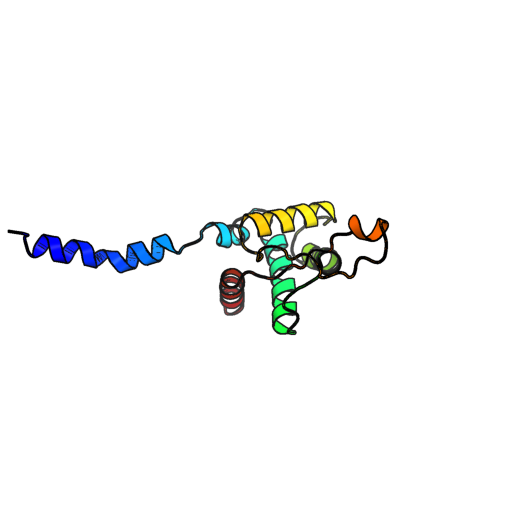66 -12.362 1.00 96.69 79 SER A C 1
ATOM 634 O O . SER A 1 79 ? 1.963 -9.244 -11.466 1.00 96.69 79 SER A O 1
ATOM 636 N N . PRO A 1 80 ? 3.191 -9.227 -13.352 1.00 95.56 80 PRO A N 1
ATOM 637 C CA . PRO A 1 80 ? 3.196 -7.767 -13.468 1.00 95.56 80 PRO A CA 1
ATOM 638 C C . PRO A 1 80 ? 1.790 -7.153 -13.549 1.00 95.56 80 PRO A C 1
ATOM 640 O O . PRO A 1 80 ? 1.561 -6.051 -13.054 1.00 95.56 80 PRO A O 1
ATOM 643 N N . ASP A 1 81 ? 0.832 -7.863 -14.152 1.00 95.56 81 ASP A N 1
ATOM 644 C CA . ASP A 1 81 ? -0.558 -7.405 -14.236 1.00 95.56 81 ASP A CA 1
ATOM 645 C C . ASP A 1 81 ? -1.267 -7.474 -12.879 1.00 95.56 81 ASP A C 1
ATOM 647 O O . ASP A 1 81 ? -2.002 -6.547 -12.535 1.00 95.56 81 ASP A O 1
ATOM 651 N N . ALA A 1 82 ? -1.003 -8.523 -12.090 1.00 96.62 82 ALA A N 1
ATOM 652 C CA . ALA A 1 82 ? -1.492 -8.620 -10.717 1.00 96.62 82 ALA A CA 1
ATOM 653 C C . ALA A 1 82 ? -0.918 -7.488 -9.855 1.00 96.62 82 ALA A C 1
ATOM 655 O O . ALA A 1 82 ? -1.678 -6.796 -9.185 1.00 96.62 82 ALA A O 1
ATOM 656 N N . PHE A 1 83 ? 0.387 -7.215 -9.967 1.00 97.25 83 PHE A N 1
ATOM 657 C CA . PHE A 1 83 ? 1.023 -6.078 -9.300 1.00 97.25 83 PHE A CA 1
ATOM 658 C C . PHE A 1 83 ? 0.390 -4.738 -9.676 1.00 97.25 83 PHE A C 1
ATOM 660 O O . PHE A 1 83 ? 0.063 -3.943 -8.797 1.00 97.25 83 PHE A O 1
ATOM 667 N N . ARG A 1 84 ? 0.163 -4.491 -10.972 1.00 95.25 84 ARG A N 1
ATOM 668 C CA . ARG A 1 84 ? -0.491 -3.259 -11.431 1.00 95.25 84 ARG A CA 1
ATOM 669 C C . ARG A 1 84 ? -1.880 -3.099 -10.809 1.00 95.25 84 ARG A C 1
ATOM 671 O O . ARG A 1 84 ? -2.239 -1.995 -10.403 1.00 95.25 84 ARG A O 1
ATOM 678 N N . GLY A 1 85 ? -2.649 -4.187 -10.741 1.00 96.19 85 GLY A N 1
ATOM 679 C CA . GLY A 1 85 ? -3.958 -4.215 -10.091 1.00 96.19 85 GLY A CA 1
ATOM 680 C C . GLY A 1 85 ? -3.868 -3.922 -8.596 1.00 96.19 85 GLY A C 1
ATOM 681 O O . GLY A 1 85 ? -4.579 -3.046 -8.106 1.00 96.19 85 GLY A O 1
ATOM 682 N N . ASP A 1 86 ? -2.946 -4.586 -7.899 1.00 97.50 86 ASP A N 1
ATOM 683 C CA . ASP A 1 86 ? -2.791 -4.456 -6.454 1.00 97.50 86 ASP A CA 1
ATOM 684 C C . ASP A 1 86 ? -2.332 -3.036 -6.063 1.00 97.50 86 ASP A C 1
ATOM 686 O O . ASP A 1 86 ? -2.905 -2.418 -5.164 1.00 97.50 86 ASP A O 1
ATOM 690 N N . VAL A 1 87 ? -1.373 -2.451 -6.793 1.00 96.12 87 VAL A N 1
ATOM 691 C CA . VAL A 1 87 ? -0.945 -1.053 -6.597 1.00 96.12 87 VAL A CA 1
ATOM 692 C C . VAL A 1 87 ? -2.080 -0.082 -6.884 1.00 96.12 87 VAL A C 1
ATOM 694 O O . VAL A 1 87 ? -2.303 0.840 -6.099 1.00 96.12 87 VAL A O 1
ATOM 697 N N . LYS A 1 88 ? -2.827 -0.276 -7.980 1.00 95.12 88 LYS A N 1
ATOM 698 C CA . LYS A 1 88 ? -3.982 0.575 -8.286 1.00 95.12 88 LYS A CA 1
ATOM 699 C C . LYS A 1 88 ? -4.994 0.537 -7.138 1.00 95.12 88 LYS A C 1
ATOM 701 O O . LYS A 1 88 ? -5.483 1.584 -6.728 1.00 95.12 88 LYS A O 1
ATOM 706 N N . GLN A 1 89 ? -5.270 -0.646 -6.598 1.00 96.81 89 GLN A N 1
ATOM 707 C CA . GLN A 1 89 ? -6.209 -0.815 -5.497 1.00 96.81 89 GLN A CA 1
ATOM 708 C C . GLN A 1 89 ? -5.734 -0.106 -4.218 1.00 96.81 89 GLN A C 1
ATOM 710 O O . GLN A 1 89 ? -6.535 0.556 -3.561 1.00 96.81 89 GLN A O 1
ATOM 715 N N . LEU A 1 90 ? -4.437 -0.180 -3.901 1.00 97.31 90 LEU A N 1
ATOM 716 C CA . LEU A 1 90 ? -3.832 0.532 -2.769 1.00 97.31 90 LEU A CA 1
ATOM 717 C C . LEU A 1 90 ? -3.856 2.059 -2.940 1.00 97.31 90 LEU A C 1
ATOM 719 O O . LEU A 1 90 ? -4.042 2.780 -1.960 1.00 97.31 90 LEU A O 1
ATOM 723 N N . VAL A 1 91 ? -3.698 2.567 -4.168 1.00 95.12 91 VAL A N 1
ATOM 724 C CA . VAL A 1 91 ? -3.913 3.993 -4.473 1.00 95.12 91 VAL A CA 1
ATOM 725 C C . VAL A 1 91 ? -5.377 4.369 -4.257 1.00 95.12 91 VAL A C 1
ATOM 727 O O . VAL A 1 91 ? -5.655 5.364 -3.593 1.00 95.12 91 VAL A O 1
ATOM 730 N N . ASP A 1 92 ? -6.310 3.568 -4.778 1.00 95.38 92 ASP A N 1
ATOM 731 C CA . ASP A 1 92 ? -7.750 3.830 -4.670 1.00 95.38 92 ASP A CA 1
ATOM 732 C C . ASP A 1 92 ? -8.219 3.850 -3.199 1.00 95.38 92 ASP A C 1
ATOM 734 O O . ASP A 1 92 ? -9.090 4.640 -2.841 1.00 95.38 92 ASP A O 1
ATOM 738 N N . TRP A 1 93 ? -7.625 3.022 -2.331 1.00 97.12 93 TRP A N 1
ATOM 739 C CA . TRP A 1 93 ? -7.897 3.005 -0.885 1.00 97.12 93 TRP A CA 1
ATOM 740 C C . TRP A 1 93 ? -7.144 4.079 -0.086 1.00 97.12 93 TRP A C 1
ATOM 742 O O . TRP A 1 93 ? -7.346 4.208 1.122 1.00 97.12 93 TRP A O 1
ATOM 752 N N . GLY A 1 94 ? -6.284 4.867 -0.737 1.00 95.94 94 GLY A N 1
ATOM 753 C CA . GLY A 1 94 ? -5.500 5.917 -0.087 1.00 95.94 94 GLY A CA 1
ATOM 754 C C . GLY A 1 94 ? -4.373 5.389 0.800 1.00 95.94 94 GLY A C 1
ATOM 755 O O . GLY A 1 94 ? -3.920 6.103 1.693 1.00 95.94 94 GLY A O 1
ATOM 756 N N . ASN A 1 95 ? -3.921 4.150 0.580 1.00 97.62 95 ASN A N 1
ATOM 757 C CA . ASN A 1 95 ? -2.773 3.595 1.295 1.00 97.62 95 ASN A CA 1
ATOM 758 C C . ASN A 1 95 ? -1.434 4.138 0.775 1.00 97.62 95 ASN A C 1
ATOM 760 O O . ASN A 1 95 ? -0.442 4.189 1.505 1.00 97.62 95 ASN A O 1
ATOM 764 N N . LEU A 1 96 ? -1.414 4.556 -0.490 1.00 95.75 96 LEU A N 1
ATOM 765 C CA . LEU A 1 96 ? -0.283 5.231 -1.116 1.00 95.75 96 LEU A CA 1
ATOM 766 C C . LEU A 1 96 ? -0.603 6.719 -1.247 1.00 95.75 96 LEU A C 1
ATOM 768 O O . LEU A 1 96 ? -1.719 7.092 -1.615 1.00 95.75 96 LEU A O 1
ATOM 772 N N . ALA A 1 97 ? 0.381 7.574 -0.975 1.00 89.69 97 ALA A N 1
ATOM 773 C CA . ALA A 1 97 ? 0.236 8.997 -1.252 1.00 89.69 97 ALA A CA 1
ATOM 774 C C . ALA A 1 97 ? 0.050 9.222 -2.768 1.00 89.69 97 ALA A C 1
ATOM 776 O O . ALA A 1 97 ? 0.508 8.394 -3.564 1.00 89.69 97 ALA A O 1
ATOM 777 N N . PRO A 1 98 ? -0.574 10.341 -3.192 1.00 81.75 98 PRO A N 1
ATOM 778 C CA . PRO A 1 98 ? -0.785 10.626 -4.606 1.00 81.75 98 PRO A CA 1
ATOM 779 C C . PRO A 1 98 ? 0.517 10.471 -5.406 1.00 81.75 98 PRO A C 1
ATOM 781 O O . PRO A 1 98 ? 1.525 11.082 -5.027 1.00 81.75 98 PRO A O 1
ATOM 784 N N . PRO A 1 99 ? 0.519 9.659 -6.481 1.00 75.06 99 PRO A N 1
ATOM 785 C CA . PRO A 1 99 ? 1.736 9.357 -7.214 1.00 75.06 99 PRO A CA 1
ATOM 786 C C . PRO A 1 99 ? 2.306 10.637 -7.815 1.00 75.06 99 PRO A C 1
ATOM 788 O O . PRO A 1 99 ? 1.593 11.433 -8.434 1.00 75.06 99 PRO A O 1
ATOM 791 N N . ARG A 1 100 ? 3.607 10.846 -7.620 1.00 77.06 100 ARG A N 1
ATOM 792 C CA . ARG A 1 100 ? 4.311 12.004 -8.172 1.00 77.06 100 ARG A CA 1
ATOM 793 C C . ARG A 1 100 ? 4.992 11.608 -9.469 1.00 77.06 100 ARG A C 1
ATOM 795 O O . ARG A 1 100 ? 5.581 10.534 -9.571 1.00 77.06 100 ARG A O 1
ATOM 802 N N . LEU A 1 101 ? 4.902 12.492 -10.458 1.00 72.62 101 LEU A N 1
ATOM 803 C CA . LEU A 1 101 ? 5.681 12.365 -11.683 1.00 72.62 101 LEU A CA 1
ATOM 804 C C . LEU A 1 101 ? 7.149 12.662 -11.377 1.00 72.62 101 LEU A C 1
ATOM 806 O O . LEU A 1 101 ? 7.459 13.643 -10.697 1.00 72.62 101 LEU A O 1
ATOM 810 N N . GLU A 1 102 ? 8.036 11.831 -11.914 1.00 65.12 102 GLU A N 1
ATOM 811 C CA . GLU A 1 102 ? 9.474 12.075 -11.903 1.00 65.12 102 GLU A CA 1
ATOM 812 C C . GLU A 1 102 ? 9.791 13.469 -12.497 1.00 65.12 102 GLU A C 1
ATOM 814 O O . GLU A 1 102 ? 9.334 13.790 -13.602 1.00 65.12 102 GLU A O 1
ATOM 819 N N . PRO A 1 103 ? 10.586 14.317 -11.816 1.00 58.50 103 PRO A N 1
ATOM 820 C CA . PRO A 1 103 ? 11.085 15.556 -12.398 1.00 58.50 103 PRO A CA 1
ATOM 821 C C . PRO A 1 103 ? 12.157 15.234 -13.450 1.00 58.50 103 PRO A C 1
ATOM 823 O O . PRO A 1 103 ? 13.351 15.231 -13.166 1.00 58.50 103 PRO A O 1
ATOM 826 N N . ARG A 1 104 ? 11.745 14.956 -14.689 1.00 54.75 104 ARG A N 1
ATOM 827 C CA . ARG A 1 104 ? 12.676 14.697 -15.796 1.00 54.75 104 ARG A CA 1
ATOM 828 C C . ARG A 1 104 ? 13.027 15.971 -16.568 1.00 54.75 104 ARG A C 1
ATOM 830 O O . ARG A 1 104 ? 12.145 16.740 -16.953 1.00 54.75 104 ARG A O 1
ATOM 837 N N . ARG A 1 105 ? 14.314 16.141 -16.905 1.00 51.84 105 ARG A N 1
ATOM 838 C CA . ARG A 1 105 ? 14.710 16.881 -18.117 1.00 51.84 105 ARG A CA 1
ATOM 839 C C . ARG A 1 105 ? 14.268 16.027 -19.305 1.00 51.84 105 ARG A C 1
ATOM 841 O O . ARG A 1 105 ? 14.761 14.921 -19.483 1.00 51.84 105 ARG A O 1
ATOM 848 N N . ILE A 1 106 ? 13.293 16.507 -20.070 1.00 54.06 106 ILE A N 1
ATOM 849 C CA . ILE A 1 106 ? 12.875 15.855 -21.315 1.00 54.06 106 ILE A CA 1
ATOM 850 C C . ILE A 1 106 ? 14.005 16.059 -22.328 1.00 54.06 106 ILE A C 1
ATOM 852 O O . ILE A 1 106 ? 14.210 17.184 -22.781 1.00 54.06 106 ILE A O 1
ATOM 856 N N . GLU A 1 107 ? 14.735 14.997 -22.666 1.00 54.97 107 GLU A N 1
ATOM 857 C CA . GLU A 1 107 ? 15.814 15.058 -23.661 1.00 54.97 107 GLU A CA 1
ATOM 858 C C . GLU A 1 107 ? 15.345 14.577 -25.041 1.00 54.97 107 GLU A C 1
ATOM 860 O O . GLU A 1 107 ? 15.774 15.131 -26.053 1.00 54.97 107 GLU A O 1
ATOM 865 N N . THR A 1 108 ? 14.398 13.629 -25.118 1.00 59.38 108 THR A N 1
ATOM 866 C CA . THR A 1 108 ? 13.844 13.156 -26.399 1.00 59.38 108 THR A CA 1
ATOM 867 C C . THR A 1 108 ? 12.323 12.941 -26.393 1.00 59.38 108 THR A C 1
ATOM 869 O O . THR A 1 108 ? 11.672 12.846 -25.354 1.00 59.38 108 THR A O 1
ATOM 872 N N . LEU A 1 109 ? 11.721 12.857 -27.590 1.00 56.84 109 LEU A N 1
ATOM 873 C CA . LEU A 1 109 ? 10.280 12.610 -27.775 1.00 56.84 109 LEU A CA 1
ATOM 874 C C . LEU A 1 109 ? 9.830 11.212 -27.307 1.00 56.84 109 LEU A C 1
ATOM 876 O O . LEU A 1 109 ? 8.655 11.047 -26.993 1.00 56.84 109 LEU A O 1
ATOM 880 N N . ALA A 1 110 ? 10.739 10.234 -27.231 1.00 56.97 110 ALA A N 1
ATOM 881 C CA . ALA A 1 110 ? 10.454 8.891 -26.716 1.00 56.97 110 ALA A CA 1
ATOM 882 C C . ALA A 1 110 ? 10.356 8.860 -25.177 1.00 56.97 110 ALA A C 1
ATOM 884 O O . ALA A 1 110 ? 9.585 8.084 -24.617 1.00 56.97 110 ALA A O 1
ATOM 885 N N . ASP A 1 111 ? 11.054 9.765 -24.484 1.00 53.47 111 ASP A N 1
ATOM 886 C CA . ASP A 1 111 ? 11.005 9.868 -23.018 1.00 53.47 111 ASP A CA 1
ATOM 887 C C . ASP A 1 111 ? 9.647 10.370 -22.503 1.00 53.47 111 ASP A C 1
ATOM 889 O O . ASP A 1 111 ? 9.292 10.152 -21.347 1.00 53.47 111 ASP A O 1
ATOM 893 N N . ARG A 1 112 ? 8.848 11.012 -23.368 1.00 49.72 112 ARG A N 1
ATOM 894 C CA . ARG A 1 112 ? 7.503 11.511 -23.031 1.00 49.72 112 ARG A CA 1
ATOM 895 C C . ARG A 1 112 ? 6.498 10.406 -22.711 1.00 49.72 112 ARG A C 1
ATOM 897 O O . ARG A 1 112 ? 5.542 10.676 -21.988 1.00 49.72 112 ARG A O 1
ATOM 904 N N . THR A 1 113 ? 6.680 9.201 -23.252 1.00 49.78 113 THR A N 1
ATOM 905 C CA . THR A 1 113 ? 5.761 8.069 -23.034 1.00 49.78 113 THR A CA 1
ATOM 906 C C . THR A 1 113 ? 6.123 7.223 -21.813 1.00 49.78 113 THR A C 1
ATOM 908 O O . THR A 1 113 ? 5.320 6.397 -21.395 1.00 49.78 113 THR A O 1
ATOM 911 N N . LEU A 1 114 ? 7.300 7.442 -21.217 1.00 53.59 114 LEU A N 1
ATOM 912 C CA . LEU A 1 114 ? 7.801 6.738 -20.033 1.00 53.59 114 LEU A CA 1
ATOM 913 C C . LEU A 1 114 ? 7.649 7.622 -18.789 1.00 53.59 114 LEU A C 1
ATOM 915 O O . LEU A 1 114 ? 8.636 7.990 -18.148 1.00 53.59 114 LEU A O 1
ATOM 919 N N . GLN A 1 115 ? 6.412 8.011 -18.468 1.00 55.56 115 GLN A N 1
ATOM 920 C CA . GLN A 1 115 ? 6.125 8.671 -17.195 1.00 55.56 115 GLN A CA 1
ATOM 921 C C . GLN A 1 115 ? 6.460 7.700 -16.061 1.00 55.56 115 GLN A C 1
ATOM 923 O O . GLN A 1 115 ? 5.706 6.767 -15.789 1.00 55.56 115 GLN A O 1
ATOM 928 N N . LYS A 1 116 ? 7.615 7.898 -15.422 1.00 69.69 116 LYS A N 1
ATOM 929 C CA . LYS A 1 116 ? 7.978 7.160 -14.217 1.00 69.69 116 LYS A CA 1
ATOM 930 C C . LYS A 1 116 ? 7.231 7.776 -13.042 1.00 69.69 116 LYS A C 1
ATOM 932 O O . LYS A 1 116 ? 7.341 8.978 -12.784 1.00 69.69 116 LYS A O 1
ATOM 937 N N . PHE A 1 117 ? 6.443 6.952 -12.366 1.00 81.38 117 PHE A N 1
ATOM 938 C CA . PHE A 1 117 ? 5.735 7.329 -11.152 1.00 81.38 117 PHE A CA 1
ATOM 939 C C . PHE A 1 117 ? 6.566 6.944 -9.933 1.00 81.38 117 PHE A C 1
ATOM 941 O O . PHE A 1 117 ? 7.148 5.856 -9.887 1.00 81.38 117 PHE A O 1
ATOM 948 N N . LEU A 1 118 ? 6.592 7.845 -8.957 1.00 88.62 118 LEU A N 1
ATOM 949 C CA . LEU A 1 118 ? 7.129 7.605 -7.628 1.00 88.62 118 LEU A CA 1
ATOM 950 C C . LEU A 1 118 ? 5.982 7.298 -6.666 1.00 88.62 118 LEU A C 1
ATOM 952 O O . LEU A 1 118 ? 4.990 8.036 -6.615 1.00 88.62 118 LEU A O 1
ATOM 956 N N . TYR A 1 119 ? 6.144 6.227 -5.898 1.00 92.38 119 TYR A N 1
ATOM 957 C CA . TYR A 1 119 ? 5.206 5.782 -4.876 1.00 92.38 119 TYR A CA 1
ATOM 958 C C . TYR A 1 119 ? 5.816 5.938 -3.490 1.00 92.38 119 TYR A C 1
ATOM 960 O O . TYR A 1 119 ? 6.999 5.691 -3.280 1.00 92.38 119 TYR A O 1
ATOM 968 N N . ARG A 1 120 ? 4.982 6.335 -2.532 1.00 94.19 120 ARG A N 1
ATOM 969 C CA . ARG A 1 120 ? 5.322 6.375 -1.110 1.00 94.19 120 ARG A CA 1
ATOM 970 C C . ARG A 1 120 ? 4.101 6.016 -0.283 1.00 94.19 120 ARG A C 1
ATOM 972 O O . ARG A 1 120 ? 2.972 6.243 -0.727 1.00 94.19 120 ARG A O 1
ATOM 979 N N . LEU A 1 121 ? 4.325 5.504 0.921 1.00 96.62 121 LEU A N 1
ATOM 980 C CA . LEU A 1 121 ? 3.239 5.273 1.869 1.00 96.62 121 LEU A CA 1
ATOM 981 C C . LEU A 1 121 ? 2.589 6.590 2.286 1.00 96.62 121 LEU A C 1
ATOM 983 O O . LEU A 1 121 ? 3.262 7.605 2.485 1.00 96.62 121 LEU A O 1
ATOM 987 N N . ASP A 1 122 ? 1.276 6.537 2.451 1.00 96.12 122 ASP A N 1
ATOM 988 C CA . ASP A 1 122 ? 0.546 7.523 3.232 1.00 96.12 122 ASP A CA 1
ATOM 989 C C . ASP A 1 122 ? 0.925 7.416 4.725 1.00 96.12 122 ASP A C 1
ATOM 991 O O . ASP A 1 122 ? 1.204 6.327 5.233 1.00 96.12 122 ASP A O 1
ATOM 995 N N . ASP A 1 123 ? 0.944 8.545 5.437 1.00 94.12 123 ASP A N 1
ATOM 996 C CA . ASP A 1 123 ? 1.406 8.599 6.830 1.00 94.12 123 ASP A CA 1
ATOM 997 C C . ASP A 1 123 ? 0.507 7.819 7.802 1.00 94.12 123 ASP A C 1
ATOM 999 O O . ASP A 1 123 ? 1.017 7.190 8.730 1.00 94.12 123 ASP A O 1
ATOM 1003 N N . GLU A 1 124 ? -0.810 7.778 7.578 1.00 94.62 124 GLU A N 1
ATOM 1004 C CA . GLU A 1 124 ? -1.705 6.945 8.394 1.00 94.62 124 GLU A CA 1
ATOM 1005 C C . GLU A 1 124 ? -1.474 5.461 8.106 1.00 94.62 124 GLU A C 1
ATOM 1007 O O . GLU A 1 124 ? -1.522 4.640 9.019 1.00 94.62 124 GLU A O 1
ATOM 1012 N N . THR A 1 125 ? -1.162 5.105 6.856 1.00 96.75 125 THR A N 1
ATOM 1013 C CA . THR A 1 125 ? -0.814 3.718 6.511 1.00 96.75 125 THR A CA 1
ATOM 1014 C C . THR A 1 125 ? 0.477 3.285 7.196 1.00 96.75 125 THR A C 1
ATOM 1016 O O . THR A 1 125 ? 0.545 2.164 7.691 1.00 96.75 125 THR A O 1
ATOM 1019 N N . VAL A 1 126 ? 1.470 4.172 7.315 1.00 96.62 126 VAL A N 1
ATOM 1020 C CA . VAL A 1 126 ? 2.671 3.893 8.120 1.00 96.62 126 VAL A CA 1
ATOM 1021 C C . VAL A 1 126 ? 2.320 3.628 9.575 1.00 96.62 126 VAL A C 1
ATOM 1023 O O . VAL A 1 126 ? 2.729 2.598 10.102 1.00 96.62 126 VAL A O 1
ATOM 1026 N N . ALA A 1 127 ? 1.508 4.486 10.195 1.00 95.44 127 ALA A N 1
ATOM 1027 C CA . ALA A 1 127 ? 1.094 4.291 11.582 1.00 95.44 127 ALA A CA 1
ATOM 1028 C C . ALA A 1 127 ? 0.359 2.952 11.792 1.00 95.44 127 ALA A C 1
ATOM 1030 O O . ALA A 1 127 ? 0.582 2.272 12.794 1.00 95.44 127 ALA A O 1
ATOM 1031 N N . ILE A 1 128 ? -0.486 2.541 10.835 1.00 95.38 128 ILE A N 1
ATOM 1032 C CA . ILE A 1 128 ? -1.163 1.236 10.862 1.00 95.38 128 ILE A CA 1
ATOM 1033 C C . ILE A 1 128 ? -0.143 0.092 10.810 1.00 95.38 128 ILE A C 1
ATOM 1035 O O . ILE A 1 128 ? -0.233 -0.834 11.613 1.00 95.38 128 ILE A O 1
ATOM 1039 N N . LEU A 1 129 ? 0.822 0.134 9.887 1.00 96.31 129 LEU A N 1
ATOM 1040 C CA . LEU A 1 129 ? 1.817 -0.933 9.734 1.00 96.31 129 LEU A CA 1
ATOM 1041 C C . LEU A 1 129 ? 2.745 -1.037 10.951 1.00 96.31 129 LEU A C 1
ATOM 1043 O O . LEU A 1 129 ? 2.967 -2.136 11.449 1.00 96.31 129 LEU A O 1
ATOM 1047 N N . GLU A 1 130 ? 3.235 0.092 11.467 1.00 95.50 130 GLU A N 1
ATOM 1048 C CA . GLU A 1 130 ? 4.097 0.130 12.657 1.00 95.50 130 GLU A CA 1
ATOM 1049 C C . GLU A 1 130 ? 3.381 -0.427 13.893 1.00 95.50 130 GLU A C 1
ATOM 1051 O O . GLU A 1 130 ? 3.968 -1.162 14.687 1.00 95.50 130 GLU A O 1
ATOM 1056 N N . PHE A 1 131 ? 2.087 -0.135 14.035 1.00 94.75 131 PHE A N 1
ATOM 1057 C CA . PHE A 1 131 ? 1.266 -0.725 15.086 1.00 94.75 131 PHE A CA 1
ATOM 1058 C C . PHE A 1 131 ? 1.122 -2.247 14.947 1.00 94.75 131 PHE A C 1
ATOM 1060 O O . PHE A 1 131 ? 1.106 -2.951 15.957 1.00 94.75 131 PHE A O 1
ATOM 1067 N N . LEU A 1 132 ? 0.998 -2.761 13.720 1.00 93.56 132 LEU A N 1
ATOM 1068 C CA . LEU A 1 132 ? 0.872 -4.198 13.467 1.00 93.56 132 LEU A CA 1
ATOM 1069 C C . LEU A 1 132 ? 2.184 -4.954 13.706 1.00 93.56 132 LEU A C 1
ATOM 1071 O O . LEU A 1 132 ? 2.130 -6.075 14.195 1.00 93.56 132 LEU A O 1
ATOM 1075 N N . GLU A 1 133 ? 3.339 -4.358 13.406 1.00 90.75 133 GLU A N 1
ATOM 1076 C CA . GLU A 1 133 ? 4.652 -4.957 13.696 1.00 90.75 133 GLU A CA 1
ATOM 1077 C C . GLU A 1 133 ? 4.989 -4.978 15.195 1.00 90.75 133 GLU A C 1
ATOM 1079 O O . GLU A 1 133 ? 5.756 -5.826 15.644 1.00 90.75 133 GLU A O 1
ATOM 1084 N N . GLY A 1 134 ? 4.429 -4.053 15.981 1.00 87.00 134 GLY A N 1
ATOM 1085 C CA . GLY A 1 134 ? 4.628 -3.980 17.431 1.00 87.00 134 GLY A CA 1
ATOM 1086 C C . GLY A 1 134 ? 3.799 -4.974 18.256 1.00 87.00 134 GLY A C 1
ATOM 1087 O O . GLY A 1 134 ? 3.754 -4.839 19.481 1.00 87.00 134 GLY A O 1
ATOM 1088 N N . ARG A 1 135 ? 3.105 -5.918 17.612 1.00 75.75 135 ARG A N 1
ATOM 1089 C CA . ARG A 1 135 ? 2.240 -6.927 18.243 1.00 75.75 135 ARG A CA 1
ATOM 1090 C C . ARG A 1 135 ? 2.817 -8.326 18.138 1.00 75.75 135 ARG A C 1
ATOM 1092 O O . ARG A 1 135 ? 2.648 -9.064 19.135 1.00 75.75 135 ARG A O 1
#

Foldseek 3Di:
DDDPVNVVVVVVCPVVVVVVVPDLVLLCVLVVDPLVLLLLQLLVVLLVCVVVVNQWDWPVRSLVSSQVRSVVGGDDHDDSVNVVVSVVSCVVSQQKPDWDWDPDPCPDPVVVVVGITIIGGDPVNSVVSVVVVVD

Radius of gyration: 20.32 Å; chains: 1; bounding box: 51×49×59 Å